Protein AF-A0A9P5WIH6-F1 (afdb_monomer_lite)

Secondary structure (DSSP, 8-state):
---------------STTTGGGGGGG-TT-SEEEEEEEGGGGG-B-SS-SSSBHHHHHHHHHHHHHT-GGGTT-EEEEEEE-HHHHHHHTTTS-GGGT-TT--S-TT-HHHHHHHHHHHHHHT---TT--EEEEEE-TT-TTHHHHHHHHHHHHHHHHHHHHH--

Radius of gyration: 17.18 Å; chains: 1; bounding box: 36×41×50 Å

pLDDT: mean 88.46, std 11.64, range [35.69, 98.38]

Foldseek 3Di:
DDDDPDDDDDDDFDPDPVGVVVCVVPLPPAQADEQEAALLQLPAADPVGRVHRRLVVSLVVLLCQLPDPSCLLYAYEYEHEPLVNVLVCLVPDASCVRVVPQPDDSNDSPSSVVVSVVSSQVSRPDPPHDYHYDYYYPPPPCPVVSVVVVSVVSVVVVVVVVVVD

Sequence (165 aa):
MFFYWLCFRMFDVGGQRSERKKWIHCFEGVTAVLFLVAISGYDQCLVEDKDANQMEEAMMLFDQICNSQWFVETSMILFLNKMDIFRIKIKYSSIKNYFPDYDGPDDSVAEATEFFRKRFTRLNRSEHKEVYVHQTDATDTNLLRNIMSSVNDIILARNIRALAL

Structure (mmCIF, N/CA/C/O backbone):
data_AF-A0A9P5WIH6-F1
#
_entry.id   AF-A0A9P5WIH6-F1
#
loop_
_atom_site.group_PDB
_atom_site.id
_atom_site.type_symbol
_atom_site.label_atom_id
_atom_site.label_alt_id
_atom_site.label_comp_id
_atom_site.label_asym_id
_atom_site.label_entity_id
_atom_site.label_seq_id
_atom_site.pdbx_PDB_ins_code
_atom_site.Cartn_x
_atom_site.Cartn_y
_atom_site.Cartn_z
_atom_site.occupancy
_atom_site.B_iso_or_equiv
_atom_site.auth_seq_id
_atom_site.auth_comp_id
_atom_site.auth_asym_id
_atom_site.auth_atom_id
_atom_site.pdbx_PDB_model_num
ATOM 1 N N . MET A 1 1 ? 6.474 20.634 33.525 1.00 35.81 1 MET A N 1
ATOM 2 C CA . MET A 1 1 ? 6.171 20.437 32.093 1.00 35.81 1 MET A CA 1
ATOM 3 C C . MET A 1 1 ? 5.851 18.962 31.909 1.00 35.81 1 MET A C 1
ATOM 5 O O . MET A 1 1 ? 6.754 18.146 32.025 1.00 35.81 1 MET A O 1
ATOM 9 N N . PHE A 1 2 ? 4.568 18.608 31.808 1.00 35.69 2 PHE A N 1
ATOM 10 C CA . PHE A 1 2 ? 4.127 17.212 31.743 1.00 35.69 2 PHE A CA 1
ATOM 11 C C . PHE A 1 2 ? 4.462 16.635 30.362 1.00 35.69 2 PHE A C 1
ATOM 13 O O . PHE A 1 2 ? 3.781 16.933 29.387 1.00 35.69 2 PHE A O 1
ATOM 20 N N . PHE A 1 3 ? 5.521 15.830 30.269 1.00 44.53 3 PHE A N 1
ATOM 21 C CA . PHE A 1 3 ? 5.692 14.918 29.141 1.00 44.53 3 PHE A CA 1
ATOM 22 C C . PHE A 1 3 ? 4.760 13.727 29.376 1.00 44.53 3 PHE A C 1
ATOM 24 O O . PHE A 1 3 ? 5.000 12.914 30.268 1.00 44.53 3 PHE A O 1
ATOM 31 N N . TYR A 1 4 ? 3.676 13.642 28.608 1.00 54.19 4 TYR A N 1
ATOM 32 C CA . TYR A 1 4 ? 2.911 12.406 28.494 1.00 54.19 4 TYR A CA 1
ATOM 33 C C . TYR A 1 4 ? 3.816 11.370 27.822 1.00 54.19 4 TYR A C 1
ATOM 35 O O . TYR A 1 4 ? 4.142 11.495 26.643 1.00 54.19 4 TYR A O 1
ATOM 43 N N . TRP A 1 5 ? 4.266 10.366 28.572 1.00 60.78 5 TRP A N 1
ATOM 44 C CA . TRP A 1 5 ? 4.946 9.214 27.990 1.00 60.78 5 TRP A CA 1
ATOM 45 C C . TRP A 1 5 ? 3.906 8.387 27.235 1.00 60.78 5 TRP A C 1
ATOM 47 O O . TRP A 1 5 ? 3.098 7.682 27.839 1.00 60.78 5 TRP A O 1
ATOM 57 N N . LEU A 1 6 ? 3.897 8.502 25.909 1.00 68.00 6 LEU A N 1
ATOM 58 C CA . LEU A 1 6 ? 3.119 7.623 25.045 1.00 68.00 6 LEU A CA 1
ATOM 59 C C . LEU A 1 6 ? 3.713 6.209 25.119 1.00 68.00 6 LEU A C 1
ATOM 61 O O . LEU A 1 6 ? 4.840 5.972 24.688 1.00 68.00 6 LEU A O 1
ATOM 65 N N . CYS A 1 7 ? 2.964 5.275 25.704 1.00 75.38 7 CYS A N 1
ATOM 66 C CA . CYS A 1 7 ? 3.342 3.867 25.762 1.00 75.38 7 CYS A CA 1
ATOM 67 C C . CYS A 1 7 ? 2.853 3.154 24.495 1.00 75.38 7 CYS A C 1
ATOM 69 O O . CYS A 1 7 ? 1.649 2.999 24.285 1.00 75.38 7 CYS A O 1
ATOM 71 N N . PHE A 1 8 ? 3.790 2.717 23.654 1.00 78.44 8 PHE A N 1
ATOM 72 C CA . PHE A 1 8 ? 3.489 1.957 22.444 1.00 78.44 8 PHE A CA 1
ATOM 73 C C . PHE A 1 8 ? 3.492 0.458 22.746 1.00 78.44 8 PHE A C 1
ATOM 75 O O . PHE A 1 8 ? 4.480 -0.086 23.237 1.00 78.44 8 PHE A O 1
ATOM 82 N N . ARG A 1 9 ? 2.392 -0.223 22.411 1.00 85.31 9 ARG A N 1
ATOM 83 C CA . ARG A 1 9 ? 2.308 -1.688 22.399 1.00 85.31 9 ARG A CA 1
ATOM 84 C C . ARG A 1 9 ? 2.195 -2.144 20.953 1.00 85.31 9 ARG A C 1
ATOM 86 O O . ARG A 1 9 ? 1.192 -1.860 20.305 1.00 85.31 9 ARG A O 1
ATOM 93 N N . MET A 1 10 ? 3.234 -2.805 20.454 1.00 85.19 10 MET A N 1
ATOM 94 C CA . MET A 1 10 ? 3.300 -3.299 19.082 1.00 85.19 10 MET A CA 1
ATOM 95 C C . MET A 1 10 ? 3.165 -4.820 19.082 1.00 85.19 10 MET A C 1
ATOM 97 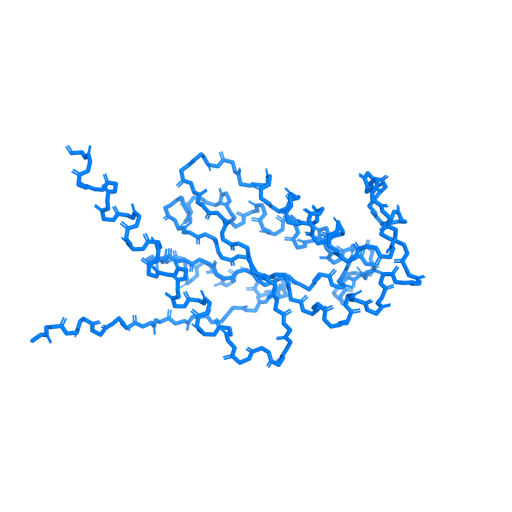O O . MET A 1 10 ? 3.847 -5.498 19.849 1.00 85.19 10 MET A O 1
ATOM 101 N N . PHE A 1 11 ? 2.294 -5.338 18.221 1.00 87.75 11 PHE A N 1
ATOM 102 C CA . PHE A 1 11 ? 2.094 -6.768 18.015 1.00 87.75 11 PHE A CA 1
ATOM 103 C C . PHE A 1 11 ? 2.512 -7.107 16.589 1.00 87.75 11 PHE A C 1
ATOM 105 O O . PHE A 1 11 ? 1.982 -6.526 15.644 1.00 87.75 11 PHE A O 1
ATOM 112 N N . ASP A 1 12 ? 3.470 -8.019 16.449 1.00 87.38 12 ASP A N 1
ATOM 113 C CA . ASP A 1 12 ? 3.842 -8.575 15.151 1.00 87.38 12 ASP A CA 1
ATOM 114 C C . ASP A 1 12 ? 2.984 -9.811 14.869 1.00 87.38 12 ASP A C 1
ATOM 116 O O . ASP A 1 12 ? 2.838 -10.691 15.723 1.00 87.38 12 ASP A O 1
ATOM 120 N N . VAL A 1 13 ? 2.385 -9.856 13.683 1.00 89.75 13 VAL A N 1
ATOM 121 C CA . VAL A 1 13 ? 1.511 -10.945 13.247 1.00 89.75 13 VAL A CA 1
ATOM 122 C C . VAL A 1 13 ? 2.052 -11.536 11.953 1.00 89.75 13 VAL A C 1
ATOM 124 O O . VAL A 1 13 ? 2.417 -10.820 11.023 1.00 89.75 13 VAL A O 1
ATOM 127 N N . GLY A 1 14 ? 2.085 -12.867 11.863 1.00 85.75 14 GLY A N 1
ATOM 128 C CA . GLY A 1 14 ? 2.578 -13.545 10.666 1.00 85.75 14 GLY A CA 1
ATOM 129 C C . GLY A 1 14 ? 1.742 -13.196 9.428 1.00 85.75 14 GLY A C 1
ATOM 130 O O . GLY A 1 14 ? 0.520 -13.332 9.447 1.00 85.75 14 GLY A O 1
ATOM 131 N N . GLY A 1 15 ? 2.399 -12.769 8.344 1.00 84.44 15 GLY A N 1
ATOM 132 C CA . GLY A 1 15 ? 1.751 -12.377 7.080 1.00 84.44 15 GLY A CA 1
ATOM 133 C C . GLY A 1 15 ? 1.332 -13.533 6.158 1.00 84.44 15 GLY A C 1
ATOM 134 O O . GLY A 1 15 ? 0.553 -13.327 5.219 1.00 84.44 15 GLY A O 1
ATOM 135 N N . GLN A 1 16 ? 1.845 -14.740 6.417 1.00 85.94 16 GLN A N 1
ATOM 136 C CA . GLN A 1 16 ? 1.570 -15.952 5.632 1.00 85.94 16 GLN A CA 1
ATOM 137 C C . GLN A 1 16 ? 0.098 -16.350 5.724 1.00 85.94 16 GLN A C 1
ATOM 139 O O . GLN A 1 16 ? -0.534 -16.149 6.765 1.00 85.94 16 GLN A O 1
ATOM 144 N N . ARG A 1 17 ? -0.460 -16.945 4.661 1.00 88.69 17 ARG A N 1
ATOM 145 C CA . ARG A 1 17 ? -1.899 -17.274 4.601 1.00 88.69 17 ARG A CA 1
ATOM 146 C C . ARG A 1 17 ? -2.333 -18.179 5.762 1.00 88.69 17 ARG A C 1
ATOM 148 O O . ARG A 1 17 ? -3.424 -17.989 6.303 1.00 88.69 17 ARG A O 1
ATOM 155 N N . SER A 1 18 ? -1.478 -19.108 6.194 1.00 87.50 18 SER A N 1
ATOM 156 C CA . SER A 1 18 ? -1.726 -19.996 7.342 1.00 87.50 18 SER A CA 1
ATOM 157 C C . SER A 1 18 ? -1.858 -19.265 8.685 1.00 87.50 18 SER A C 1
ATOM 159 O O . SER A 1 18 ? -2.582 -19.725 9.569 1.00 87.50 18 SER A O 1
ATOM 161 N N . GLU A 1 19 ? -1.196 -18.118 8.840 1.00 91.38 19 GLU A N 1
ATOM 162 C CA . GLU A 1 19 ? -1.130 -17.363 10.094 1.00 91.38 19 GLU A CA 1
ATOM 163 C C . GLU A 1 19 ? -2.295 -16.378 10.257 1.00 91.38 19 GLU A C 1
ATOM 165 O O . GLU A 1 19 ? -2.696 -16.071 11.382 1.00 91.38 19 GLU A O 1
ATOM 170 N N . ARG A 1 20 ? -2.917 -15.946 9.151 1.00 90.62 20 ARG A N 1
ATOM 171 C CA . ARG A 1 20 ? -3.970 -14.910 9.150 1.00 90.62 20 ARG A CA 1
ATOM 172 C C . ARG A 1 20 ? -5.199 -15.268 9.984 1.00 90.62 20 ARG A C 1
ATOM 174 O O . ARG A 1 20 ? -5.848 -14.383 10.533 1.00 90.62 20 ARG A O 1
ATOM 181 N N . LYS A 1 21 ? -5.499 -16.561 10.159 1.00 87.12 21 LYS A N 1
ATOM 182 C CA . LYS A 1 21 ? -6.610 -17.022 11.018 1.00 87.12 21 LYS A CA 1
ATOM 183 C C . LYS A 1 21 ? -6.438 -16.622 12.490 1.00 87.12 21 LYS A C 1
ATOM 185 O O . LYS A 1 21 ? -7.425 -16.560 13.213 1.00 87.12 21 LYS A O 1
ATOM 190 N N . LYS A 1 22 ? -5.206 -16.345 12.930 1.00 89.38 22 LYS A N 1
ATOM 191 C CA . LYS A 1 22 ? -4.873 -15.988 14.319 1.00 89.38 22 LYS A CA 1
ATOM 192 C C . LYS A 1 22 ? -4.982 -14.484 14.588 1.00 89.38 22 LYS A C 1
ATOM 194 O O . LYS A 1 22 ? -4.972 -14.071 15.742 1.00 89.38 22 LYS A O 1
ATOM 199 N N . TRP A 1 23 ? -5.099 -13.659 13.548 1.00 91.19 23 TRP A N 1
ATOM 200 C CA . TRP A 1 23 ? -5.048 -12.200 13.670 1.00 91.19 23 TRP A CA 1
ATOM 201 C C . TRP A 1 23 ? -6.175 -11.607 14.514 1.00 91.19 23 TRP A C 1
ATOM 203 O O . TRP A 1 23 ? -5.965 -10.602 15.186 1.00 91.19 23 TRP A O 1
ATOM 213 N N . ILE A 1 24 ? -7.342 -12.258 14.538 1.00 84.44 24 ILE A N 1
ATOM 214 C CA . ILE A 1 24 ? -8.507 -11.811 15.311 1.00 84.44 24 ILE A CA 1
ATOM 215 C C . ILE A 1 24 ? -8.198 -11.621 16.804 1.00 84.44 24 ILE A C 1
ATOM 217 O O . ILE A 1 24 ? -8.806 -10.778 17.455 1.00 84.44 24 ILE A O 1
ATOM 221 N N . HIS A 1 25 ? -7.203 -12.337 17.338 1.00 82.75 25 HIS A N 1
ATOM 222 C CA . HIS A 1 25 ? -6.760 -12.210 18.728 1.00 82.75 25 HIS A CA 1
ATOM 223 C C . HIS A 1 25 ? -6.042 -10.886 19.037 1.00 82.75 25 HIS A C 1
ATOM 225 O O . HIS A 1 25 ? -5.781 -10.595 20.201 1.00 82.75 25 HIS A O 1
ATOM 231 N N . CYS A 1 26 ? -5.722 -10.086 18.016 1.00 85.06 26 CYS A N 1
ATOM 232 C CA . CYS A 1 26 ? -4.987 -8.828 18.141 1.00 85.06 26 CYS A CA 1
ATOM 233 C C . CYS A 1 26 ? -5.803 -7.600 17.699 1.00 85.06 26 CYS A C 1
ATOM 235 O O . CYS A 1 26 ? -5.243 -6.512 17.616 1.00 85.06 26 CYS A O 1
ATOM 237 N N . PHE A 1 27 ? -7.090 -7.752 17.364 1.00 86.38 27 PHE A N 1
ATOM 238 C CA . PHE A 1 27 ? -7.882 -6.697 16.708 1.00 86.38 27 PHE A CA 1
ATOM 239 C C . PHE A 1 27 ? -8.580 -5.724 17.670 1.00 86.38 27 PHE A C 1
ATOM 241 O O . PHE A 1 27 ? -9.045 -4.670 17.240 1.00 86.38 27 PHE A O 1
ATOM 248 N N . GLU A 1 28 ? -8.645 -6.029 18.965 1.00 83.62 28 GLU A N 1
ATOM 249 C CA . GLU A 1 28 ? -9.314 -5.168 19.943 1.00 83.62 28 GLU A CA 1
ATOM 250 C C . GLU A 1 28 ? -8.431 -3.984 20.376 1.00 83.62 28 GLU A C 1
ATOM 252 O O . GLU A 1 28 ? -7.266 -4.148 20.739 1.00 83.62 28 GLU A O 1
ATOM 257 N N . GLY A 1 29 ? -8.998 -2.771 20.360 1.00 83.19 29 GLY A N 1
ATOM 258 C CA . GLY A 1 29 ? -8.332 -1.564 20.865 1.00 83.19 29 GLY A CA 1
ATOM 259 C C . GLY A 1 29 ? -7.144 -1.079 20.024 1.00 83.19 29 GLY A C 1
ATOM 260 O O . GLY A 1 29 ? -6.254 -0.409 20.551 1.00 83.19 29 GLY A O 1
ATOM 261 N N . VAL A 1 30 ? -7.102 -1.413 18.730 1.00 89.88 30 VAL A N 1
ATOM 262 C CA . VAL A 1 30 ? -6.000 -1.035 17.833 1.00 89.88 30 VAL A CA 1
ATOM 263 C C . VAL A 1 30 ? -6.122 0.426 17.391 1.00 89.88 30 VAL A C 1
ATOM 265 O O . VAL A 1 30 ? -7.047 0.804 16.669 1.00 89.88 30 VAL A O 1
ATOM 268 N N . THR A 1 31 ? -5.143 1.250 17.778 1.00 88.69 31 THR A N 1
ATOM 269 C CA . THR A 1 31 ? -5.047 2.662 17.360 1.00 88.69 31 THR A CA 1
ATOM 270 C C . THR A 1 31 ? -4.696 2.803 15.880 1.00 88.69 31 THR A C 1
ATOM 272 O O . THR A 1 31 ? -5.302 3.606 15.170 1.00 88.69 31 THR A O 1
ATOM 275 N N . ALA A 1 32 ? -3.717 2.027 15.414 1.00 90.56 32 ALA A N 1
ATOM 276 C CA . ALA A 1 32 ? -3.257 2.048 14.034 1.00 90.56 32 ALA A CA 1
ATOM 277 C C . ALA A 1 32 ? -2.791 0.658 13.592 1.00 90.56 32 ALA A C 1
ATOM 279 O O . ALA A 1 32 ? -2.175 -0.067 14.374 1.00 90.56 32 ALA A O 1
ATOM 280 N N . VAL A 1 33 ? -3.049 0.317 12.332 1.00 93.31 33 VAL A N 1
ATOM 281 C CA . VAL A 1 33 ? -2.471 -0.856 11.670 1.00 93.31 33 VAL A CA 1
ATOM 282 C C . VAL A 1 33 ? -1.262 -0.412 10.860 1.00 93.31 33 VAL A C 1
ATOM 284 O O . VAL A 1 33 ? -1.361 0.500 10.040 1.00 93.31 33 VAL A O 1
ATOM 287 N N . LEU A 1 34 ? -0.131 -1.081 11.072 1.00 93.44 34 LEU A N 1
ATOM 288 C CA . LEU A 1 34 ? 1.071 -0.921 10.263 1.00 93.44 34 LEU A CA 1
ATOM 289 C C . LEU A 1 34 ? 1.060 -2.020 9.200 1.00 93.44 34 LEU A C 1
ATOM 291 O O . LEU A 1 34 ? 1.290 -3.187 9.505 1.00 93.44 34 LEU A O 1
ATOM 295 N N . PHE A 1 35 ? 0.765 -1.654 7.957 1.00 95.44 35 PHE A N 1
ATOM 296 C CA . PHE A 1 35 ? 0.717 -2.584 6.837 1.00 95.44 35 PHE A CA 1
ATOM 297 C C . PHE A 1 35 ? 1.984 -2.455 5.997 1.00 95.44 35 PHE A C 1
ATOM 299 O O . PHE A 1 35 ? 2.251 -1.400 5.427 1.00 95.44 35 PHE A O 1
ATOM 306 N N . LEU A 1 36 ? 2.774 -3.524 5.912 1.00 93.81 36 LEU A N 1
ATOM 307 C CA . LEU A 1 36 ? 4.024 -3.537 5.159 1.00 93.81 36 LEU A CA 1
ATOM 308 C C . LEU A 1 36 ? 3.822 -4.282 3.840 1.00 93.81 36 LEU A C 1
ATOM 310 O O . LEU A 1 36 ? 3.451 -5.453 3.835 1.00 93.81 36 LEU A O 1
ATOM 314 N N . VAL A 1 37 ? 4.142 -3.628 2.726 1.00 96.44 37 VAL A N 1
ATOM 315 C CA . VAL A 1 37 ? 4.175 -4.248 1.399 1.00 96.44 37 VAL A CA 1
ATOM 316 C C . VAL A 1 37 ? 5.567 -4.113 0.800 1.00 96.44 37 VAL A C 1
ATOM 318 O O . VAL A 1 37 ? 6.180 -3.053 0.846 1.00 96.44 37 VAL A O 1
ATOM 321 N N . ALA A 1 38 ? 6.087 -5.193 0.221 1.00 95.94 38 ALA A N 1
ATOM 322 C CA . ALA A 1 38 ? 7.293 -5.122 -0.592 1.00 95.94 38 ALA A CA 1
ATOM 323 C C . ALA A 1 38 ? 6.934 -4.515 -1.953 1.00 95.94 38 ALA A C 1
ATOM 325 O O . ALA A 1 38 ? 6.373 -5.211 -2.796 1.00 95.94 38 ALA A O 1
ATOM 326 N N . ILE A 1 39 ? 7.271 -3.246 -2.196 1.00 97.56 39 ILE A N 1
ATOM 327 C CA . ILE A 1 39 ? 6.972 -2.596 -3.483 1.00 97.56 39 ILE A CA 1
ATOM 328 C C . ILE A 1 39 ? 7.696 -3.276 -4.650 1.00 97.56 39 ILE A C 1
ATOM 330 O O . ILE A 1 39 ? 7.172 -3.365 -5.753 1.00 97.56 39 ILE A O 1
ATOM 334 N N . SER A 1 40 ? 8.855 -3.875 -4.380 1.00 97.19 40 SER A N 1
ATOM 335 C CA . SER A 1 40 ? 9.583 -4.727 -5.322 1.00 97.19 40 SER A CA 1
ATOM 336 C C . SER A 1 40 ? 8.887 -6.052 -5.656 1.00 97.19 40 SER A C 1
ATOM 338 O O . SER A 1 40 ? 9.396 -6.777 -6.502 1.00 97.19 40 SER A O 1
ATOM 340 N N . GLY A 1 41 ? 7.757 -6.383 -5.030 1.00 97.31 41 GLY A N 1
ATOM 341 C CA . GLY A 1 41 ? 6.992 -7.608 -5.274 1.00 97.31 41 GLY A CA 1
ATOM 342 C C . GLY A 1 41 ? 6.084 -7.576 -6.505 1.00 97.31 41 GLY A C 1
ATOM 343 O O . GLY A 1 41 ? 5.390 -8.556 -6.756 1.00 97.31 41 GLY A O 1
ATOM 344 N N . TYR A 1 42 ? 6.056 -6.476 -7.266 1.00 97.75 42 TYR A N 1
ATOM 345 C CA . TYR A 1 42 ? 5.145 -6.311 -8.408 1.00 97.75 42 TYR A CA 1
ATOM 346 C C . TYR A 1 42 ? 5.320 -7.372 -9.506 1.00 97.75 42 TYR A C 1
ATOM 348 O O . TYR A 1 42 ? 4.352 -7.698 -10.182 1.00 97.75 42 TYR A O 1
ATOM 356 N N . ASP A 1 43 ? 6.519 -7.935 -9.659 1.00 97.25 43 ASP A N 1
ATOM 357 C CA . ASP A 1 43 ? 6.847 -8.966 -10.651 1.00 97.25 43 ASP A CA 1
ATOM 358 C C . ASP A 1 43 ? 7.046 -10.363 -10.041 1.00 97.25 43 ASP A C 1
ATOM 360 O O . ASP A 1 43 ? 7.550 -11.274 -10.699 1.00 97.25 43 ASP A O 1
ATOM 364 N N . GLN A 1 44 ? 6.691 -10.546 -8.765 1.00 97.38 44 GLN A N 1
ATOM 365 C CA . GLN A 1 44 ? 6.950 -11.782 -8.027 1.00 97.38 44 GLN A CA 1
ATOM 366 C C . GLN A 1 44 ? 5.665 -12.546 -7.744 1.00 97.38 44 GLN A C 1
ATOM 368 O O . GLN A 1 44 ? 4.614 -11.960 -7.502 1.00 97.38 44 GLN A O 1
ATOM 373 N N . CYS A 1 45 ? 5.776 -13.872 -7.711 1.00 96.56 45 CYS A N 1
ATOM 374 C CA . CYS A 1 45 ? 4.722 -14.736 -7.192 1.00 96.56 45 CYS A CA 1
ATOM 375 C C . CYS A 1 45 ? 4.924 -14.991 -5.692 1.00 96.56 45 CYS A C 1
ATOM 377 O O . CYS A 1 45 ? 6.036 -14.839 -5.169 1.00 96.56 45 CYS A O 1
ATOM 379 N N . LEU A 1 46 ? 3.872 -15.408 -4.991 1.00 93.06 46 LEU A N 1
ATOM 380 C CA . LEU A 1 46 ? 3.981 -15.791 -3.586 1.00 93.06 46 LEU A CA 1
ATOM 381 C C . LEU A 1 46 ? 4.883 -17.027 -3.412 1.00 93.06 46 LEU A C 1
ATOM 383 O O . LEU A 1 46 ? 5.097 -17.846 -4.310 1.00 93.06 46 LEU A O 1
ATOM 387 N N . VAL A 1 47 ? 5.443 -17.177 -2.209 1.00 90.62 47 VAL A N 1
ATOM 388 C CA . VAL A 1 47 ? 6.181 -18.400 -1.849 1.00 90.62 47 VAL A CA 1
ATOM 389 C C . VAL A 1 47 ? 5.214 -19.577 -1.716 1.00 90.62 47 VAL A C 1
ATOM 391 O O . VAL A 1 47 ? 5.518 -20.664 -2.195 1.00 90.62 47 VAL A O 1
ATOM 394 N N . GLU A 1 48 ? 4.057 -19.326 -1.102 1.00 89.81 48 GLU A N 1
ATOM 395 C CA . GLU A 1 48 ? 2.999 -20.306 -0.824 1.00 89.81 48 GLU A CA 1
ATOM 396 C C . GLU A 1 48 ? 2.161 -20.662 -2.068 1.00 89.81 48 GLU A C 1
ATOM 398 O O . GLU A 1 48 ? 1.486 -21.686 -2.067 1.00 89.81 48 GLU A O 1
ATOM 403 N N . ASP A 1 49 ? 2.186 -19.823 -3.110 1.00 92.19 49 ASP A N 1
ATOM 404 C CA . ASP A 1 49 ? 1.332 -19.933 -4.297 1.00 92.19 49 ASP A CA 1
ATOM 405 C C . ASP A 1 49 ? 2.041 -19.315 -5.516 1.00 92.19 49 ASP A C 1
ATOM 407 O O . ASP A 1 49 ? 2.247 -18.101 -5.586 1.00 92.19 49 ASP A O 1
ATOM 411 N N . LYS A 1 50 ? 2.473 -20.165 -6.454 1.00 92.94 50 LYS A N 1
ATOM 412 C CA . LYS A 1 50 ? 3.299 -19.756 -7.602 1.00 92.94 50 LYS A CA 1
ATOM 413 C C . LYS A 1 50 ? 2.510 -19.112 -8.734 1.00 92.94 50 LYS A C 1
ATOM 415 O O . LYS A 1 50 ? 3.143 -18.532 -9.608 1.00 92.94 50 LYS A O 1
ATOM 420 N N . ASP A 1 51 ? 1.185 -19.160 -8.678 1.00 93.56 51 ASP A N 1
ATOM 421 C CA . ASP A 1 51 ? 0.318 -18.551 -9.685 1.00 93.56 51 ASP A CA 1
ATOM 422 C C . ASP A 1 51 ? -0.215 -17.180 -9.225 1.00 93.56 51 ASP A C 1
ATOM 424 O O . ASP A 1 51 ? -0.710 -16.392 -10.030 1.00 93.56 51 ASP A O 1
ATOM 428 N N . ALA A 1 52 ? -0.083 -16.855 -7.934 1.00 94.50 52 ALA A N 1
ATOM 429 C CA . ALA A 1 52 ? -0.545 -15.595 -7.358 1.00 94.50 52 ALA A CA 1
ATOM 430 C C . ALA A 1 52 ? 0.554 -14.520 -7.334 1.00 94.50 52 ALA A C 1
ATOM 432 O O . ALA A 1 52 ? 1.595 -14.696 -6.696 1.00 94.50 52 ALA A O 1
ATOM 433 N N . ASN A 1 53 ? 0.290 -13.361 -7.950 1.00 97.56 53 ASN A N 1
ATOM 434 C CA . ASN A 1 53 ? 1.164 -12.187 -7.876 1.00 97.56 53 ASN A CA 1
ATOM 435 C C . ASN A 1 53 ? 1.193 -11.596 -6.452 1.00 97.56 53 ASN A C 1
ATOM 437 O O . ASN A 1 53 ? 0.157 -11.386 -5.819 1.00 97.56 53 ASN A O 1
ATOM 441 N N . GLN A 1 54 ? 2.391 -11.295 -5.949 1.00 97.56 54 GLN A N 1
ATOM 442 C CA . GLN A 1 54 ? 2.610 -10.840 -4.579 1.00 97.56 54 GLN A CA 1
ATOM 443 C C . GLN A 1 54 ? 2.016 -9.453 -4.301 1.00 97.56 54 GLN A C 1
ATOM 445 O O . GLN A 1 54 ? 1.504 -9.224 -3.205 1.00 97.56 54 GLN A O 1
ATOM 450 N N . MET A 1 55 ? 2.092 -8.524 -5.255 1.00 97.88 55 MET A N 1
ATOM 451 C CA . MET A 1 55 ? 1.553 -7.174 -5.086 1.00 97.88 55 MET A CA 1
ATOM 452 C C . MET A 1 55 ? 0.022 -7.170 -5.151 1.00 97.88 55 MET A C 1
ATOM 454 O O . MET A 1 55 ? -0.612 -6.518 -4.324 1.00 97.88 55 MET A O 1
ATOM 458 N N . GLU A 1 56 ? -0.576 -7.937 -6.067 1.00 97.56 56 GLU A N 1
ATOM 459 C CA . GLU A 1 56 ? -2.034 -8.139 -6.112 1.00 97.56 56 GLU A CA 1
ATOM 460 C C . GLU A 1 56 ? -2.552 -8.783 -4.814 1.00 97.56 56 GLU A C 1
ATOM 462 O O . GLU A 1 56 ? -3.509 -8.291 -4.219 1.00 97.56 56 GLU A O 1
ATOM 467 N N . GLU A 1 57 ? -1.873 -9.810 -4.287 1.00 96.88 57 GLU A N 1
ATOM 468 C CA . GLU A 1 57 ? -2.213 -10.390 -2.978 1.00 96.88 57 GLU A CA 1
ATOM 469 C C . GLU A 1 57 ? -2.136 -9.354 -1.849 1.00 96.88 57 GLU A C 1
ATOM 471 O O . GLU A 1 57 ? -3.015 -9.309 -0.985 1.00 96.88 57 GLU A O 1
ATOM 476 N N . ALA A 1 58 ? -1.103 -8.508 -1.845 1.00 97.94 58 ALA A N 1
ATOM 477 C CA . ALA A 1 58 ? -0.967 -7.454 -0.848 1.00 97.94 58 ALA A CA 1
ATOM 478 C C . ALA A 1 58 ? -2.105 -6.425 -0.945 1.00 97.94 58 ALA A C 1
ATOM 480 O O . ALA A 1 58 ? -2.618 -6.000 0.088 1.00 97.94 58 ALA A O 1
ATOM 481 N N . MET A 1 59 ? -2.532 -6.057 -2.157 1.00 98.38 59 MET A N 1
ATOM 482 C CA . MET A 1 59 ? -3.679 -5.171 -2.378 1.00 98.38 59 MET A CA 1
ATOM 483 C C . MET A 1 59 ? -4.989 -5.813 -1.911 1.00 98.38 59 MET A C 1
ATOM 485 O O . MET A 1 59 ? -5.736 -5.181 -1.167 1.00 98.38 59 MET A O 1
ATOM 489 N N . MET A 1 60 ? -5.239 -7.081 -2.250 1.00 97.50 60 MET A N 1
ATOM 490 C CA . MET A 1 60 ? -6.417 -7.816 -1.769 1.00 97.50 60 MET A CA 1
ATOM 491 C C . MET A 1 60 ? -6.462 -7.885 -0.238 1.00 97.50 60 MET A C 1
ATOM 493 O O . MET A 1 60 ? -7.503 -7.651 0.375 1.00 97.50 60 MET A O 1
ATOM 497 N N . LEU A 1 61 ? -5.327 -8.174 0.398 1.00 96.88 61 LEU A N 1
ATOM 498 C CA . LEU A 1 61 ? -5.233 -8.237 1.852 1.00 96.88 61 LEU A CA 1
ATOM 499 C C . LEU A 1 61 ? -5.419 -6.859 2.499 1.00 96.88 61 LEU A C 1
ATOM 501 O O . LEU A 1 61 ? -6.103 -6.744 3.516 1.00 96.88 61 LEU A O 1
ATOM 505 N N . PHE A 1 62 ? -4.842 -5.812 1.908 1.00 97.94 62 PHE A N 1
ATOM 506 C CA . PHE A 1 62 ? -5.033 -4.449 2.386 1.00 97.94 62 PHE A CA 1
ATOM 507 C C . PHE A 1 62 ? -6.500 -4.026 2.296 1.00 97.94 62 PHE A C 1
ATOM 509 O O . PHE A 1 62 ? -7.007 -3.486 3.270 1.00 97.94 62 PHE A O 1
ATOM 516 N N . ASP A 1 63 ? -7.205 -4.313 1.197 1.00 97.88 63 ASP A N 1
ATOM 517 C CA . ASP A 1 63 ? -8.644 -4.032 1.061 1.00 97.88 63 ASP A CA 1
ATOM 518 C C . ASP A 1 63 ? -9.464 -4.707 2.175 1.00 97.88 63 ASP A C 1
ATOM 520 O O . ASP A 1 63 ? -10.309 -4.065 2.801 1.00 97.88 63 ASP A O 1
ATOM 524 N N . GLN A 1 64 ? -9.160 -5.970 2.492 1.00 96.00 64 GLN A N 1
ATOM 525 C CA . GLN A 1 64 ? -9.831 -6.716 3.564 1.00 96.00 64 GLN A CA 1
ATOM 526 C C . GLN A 1 64 ? -9.593 -6.105 4.951 1.00 96.00 64 GLN A C 1
ATOM 528 O O . GLN A 1 64 ? -10.529 -5.974 5.739 1.00 96.00 64 GLN A O 1
ATOM 533 N N . ILE A 1 65 ? -8.352 -5.726 5.268 1.00 95.25 65 ILE A N 1
ATOM 534 C CA . ILE A 1 65 ? -8.002 -5.119 6.560 1.00 95.25 65 ILE A CA 1
ATOM 535 C C . ILE A 1 65 ? -8.558 -3.698 6.646 1.00 95.25 65 ILE A C 1
ATOM 537 O O . ILE A 1 65 ? -9.233 -3.345 7.612 1.00 95.25 65 ILE A O 1
ATOM 541 N N . CYS A 1 66 ? -8.295 -2.884 5.624 1.00 96.19 66 CYS A N 1
ATOM 542 C CA . CYS A 1 66 ? -8.669 -1.480 5.574 1.00 96.19 66 CYS A CA 1
ATOM 543 C C . CYS A 1 66 ? -10.178 -1.303 5.746 1.00 96.19 66 CYS A C 1
ATOM 545 O O . CYS A 1 66 ? -10.607 -0.381 6.432 1.00 96.19 66 CYS A O 1
ATOM 547 N N . ASN A 1 67 ? -10.981 -2.219 5.206 1.00 95.75 67 ASN A N 1
ATOM 548 C CA . ASN A 1 67 ? -12.440 -2.141 5.251 1.00 95.75 67 ASN A CA 1
ATOM 549 C C . ASN A 1 67 ? -13.085 -3.088 6.281 1.00 95.75 67 ASN A C 1
ATOM 551 O O . ASN A 1 67 ? -14.303 -3.252 6.291 1.00 95.75 67 ASN A O 1
ATOM 555 N N . SER A 1 68 ? -12.295 -3.701 7.167 1.00 93.62 68 SER A N 1
ATOM 556 C CA . SER A 1 68 ? -12.804 -4.570 8.232 1.00 93.62 68 SER A CA 1
ATOM 557 C C . SER A 1 68 ? -13.612 -3.789 9.272 1.00 93.62 68 SER A C 1
ATOM 559 O O . SER A 1 68 ? -13.201 -2.713 9.716 1.00 93.62 68 SER A O 1
ATOM 561 N N . GLN A 1 69 ? -14.709 -4.386 9.754 1.00 91.69 69 GLN A N 1
ATOM 562 C CA . GLN A 1 69 ? -15.517 -3.842 10.856 1.00 91.69 69 GLN A CA 1
ATOM 563 C C . GLN A 1 69 ? -14.706 -3.625 12.145 1.00 91.69 69 GLN A C 1
ATOM 565 O O . GLN A 1 69 ? -15.019 -2.746 12.940 1.00 91.69 69 GLN A O 1
ATOM 570 N N . TRP A 1 70 ? -13.640 -4.407 12.338 1.00 91.38 70 TRP A N 1
ATOM 571 C CA . TRP A 1 70 ? -12.759 -4.300 13.502 1.00 91.38 70 TRP A CA 1
ATOM 572 C C . TRP A 1 70 ? -11.867 -3.059 13.458 1.00 91.38 70 TRP A C 1
ATOM 574 O O . TRP A 1 70 ? -11.355 -2.632 14.484 1.00 91.38 70 TRP A O 1
ATOM 584 N N . PHE A 1 71 ? -11.690 -2.476 12.272 1.00 92.31 71 PHE A N 1
ATOM 585 C CA . PHE A 1 71 ? -10.751 -1.390 12.033 1.00 92.31 71 PHE A CA 1
ATOM 586 C C . PHE A 1 71 ? -11.430 -0.108 11.566 1.00 92.31 71 PHE A C 1
ATOM 588 O O . PHE A 1 71 ? -10.757 0.746 11.000 1.00 92.31 71 PHE A O 1
ATOM 595 N N . VAL A 1 72 ? -12.742 0.053 11.773 1.00 89.44 72 VAL A N 1
ATOM 596 C CA . VAL A 1 72 ? -13.520 1.220 11.305 1.00 89.44 72 VAL A CA 1
ATOM 597 C C . VAL A 1 72 ? -12.889 2.540 11.747 1.00 89.44 72 VAL A C 1
ATOM 599 O O . VAL A 1 72 ? -12.656 3.408 10.909 1.00 89.44 72 VAL A O 1
ATOM 602 N N . GLU A 1 73 ? -12.538 2.656 13.027 1.00 86.69 73 GLU A N 1
ATOM 603 C CA . GLU A 1 73 ? -11.905 3.855 13.592 1.00 86.69 73 GLU A CA 1
ATOM 604 C C . GLU A 1 73 ? -10.371 3.794 13.587 1.00 86.69 73 GLU A C 1
ATOM 606 O O . GLU A 1 73 ? -9.712 4.749 14.000 1.00 86.69 73 GLU A O 1
ATOM 611 N N . THR A 1 74 ? -9.786 2.680 13.150 1.00 91.06 74 THR A N 1
ATOM 612 C CA . THR A 1 74 ? -8.342 2.444 13.173 1.00 91.06 74 THR A CA 1
ATOM 613 C C . THR A 1 74 ? -7.672 3.082 11.961 1.00 91.06 74 THR A C 1
ATOM 615 O O . THR A 1 74 ? -8.073 2.855 10.816 1.00 91.06 74 THR A O 1
ATOM 618 N N . SER A 1 75 ? -6.616 3.855 12.207 1.00 91.44 75 SER A N 1
ATOM 619 C CA . SER A 1 75 ? -5.824 4.477 11.144 1.00 91.44 75 SER A CA 1
ATOM 620 C C . SER A 1 75 ? -4.934 3.459 10.436 1.00 91.44 75 SER A C 1
ATOM 622 O O . SER A 1 75 ? -4.448 2.509 11.051 1.00 91.44 75 SER A O 1
ATOM 624 N N . MET A 1 76 ? -4.676 3.678 9.149 1.00 94.75 76 MET A N 1
ATOM 625 C CA . MET A 1 76 ? -3.834 2.791 8.346 1.00 94.75 76 MET A CA 1
ATOM 626 C C . MET A 1 76 ? -2.500 3.474 8.063 1.00 94.75 76 MET A C 1
ATOM 628 O O . MET A 1 76 ? -2.468 4.567 7.504 1.00 94.75 76 MET A O 1
ATOM 632 N N . ILE A 1 77 ? -1.396 2.830 8.430 1.00 94.75 77 ILE A N 1
ATOM 633 C CA . ILE A 1 77 ? -0.040 3.268 8.099 1.00 94.75 77 ILE A CA 1
ATOM 634 C C . ILE A 1 77 ? 0.534 2.242 7.124 1.00 94.75 77 ILE A C 1
ATOM 636 O O . ILE A 1 77 ? 0.835 1.113 7.505 1.00 94.75 77 ILE A O 1
ATOM 640 N N . LEU A 1 78 ? 0.653 2.622 5.857 1.00 95.81 78 LEU A N 1
ATOM 641 C CA . LEU A 1 78 ? 1.158 1.783 4.778 1.00 95.81 78 LEU A CA 1
ATOM 642 C C . LEU A 1 78 ? 2.647 2.047 4.550 1.00 95.81 78 LEU A C 1
ATOM 644 O O . LEU A 1 78 ? 3.043 3.167 4.234 1.00 95.81 78 LEU A O 1
ATOM 648 N N . PHE A 1 79 ? 3.457 0.999 4.620 1.00 95.06 79 PHE A N 1
ATOM 649 C CA . PHE A 1 79 ? 4.867 1.028 4.255 1.00 95.06 79 PHE A CA 1
ATOM 650 C C . PHE A 1 79 ? 5.084 0.366 2.899 1.00 95.06 79 PHE A C 1
ATOM 652 O O . PHE A 1 79 ? 4.958 -0.852 2.766 1.00 95.06 79 PHE A O 1
ATOM 659 N N . LEU A 1 80 ? 5.461 1.172 1.907 1.00 96.38 80 LEU A N 1
ATOM 660 C CA . LEU A 1 80 ? 6.026 0.717 0.641 1.00 96.38 80 LEU A CA 1
ATOM 661 C C . LEU A 1 80 ? 7.508 0.400 0.880 1.00 96.38 80 LEU A C 1
ATOM 663 O O . LEU A 1 80 ? 8.370 1.274 0.788 1.00 96.38 80 LEU A O 1
ATOM 667 N N . ASN A 1 81 ? 7.781 -0.842 1.266 1.00 93.88 81 ASN A N 1
ATOM 668 C CA . ASN A 1 81 ? 9.089 -1.311 1.707 1.00 93.88 81 ASN A CA 1
ATOM 669 C C . ASN A 1 81 ? 9.909 -1.931 0.563 1.00 93.88 81 ASN A C 1
ATOM 671 O O . ASN A 1 81 ? 9.355 -2.351 -0.456 1.00 93.88 81 ASN A O 1
ATOM 675 N N . LYS A 1 82 ? 11.220 -2.093 0.778 1.00 94.38 82 LYS A N 1
ATOM 676 C CA . LYS A 1 82 ? 12.189 -2.613 -0.206 1.00 94.38 82 LYS A CA 1
ATOM 677 C C . LYS A 1 82 ? 12.314 -1.703 -1.437 1.00 94.38 82 LYS A C 1
ATOM 679 O O . LYS A 1 82 ? 12.318 -2.190 -2.578 1.00 94.38 82 LYS A O 1
ATOM 684 N N . MET A 1 83 ? 12.338 -0.389 -1.209 1.00 94.38 83 MET A N 1
ATOM 685 C CA . MET A 1 83 ? 12.539 0.620 -2.251 1.00 94.38 83 MET A CA 1
ATOM 686 C C . MET A 1 83 ? 13.920 0.494 -2.906 1.00 94.38 83 MET A C 1
ATOM 688 O O . MET A 1 83 ? 14.048 0.724 -4.105 1.00 94.38 83 MET A O 1
ATOM 692 N N . ASP A 1 84 ? 14.935 0.073 -2.162 1.00 93.75 84 ASP A N 1
ATOM 693 C CA . ASP A 1 84 ? 16.281 -0.271 -2.611 1.00 93.75 84 ASP A CA 1
ATOM 694 C C . ASP A 1 84 ? 16.257 -1.295 -3.756 1.00 93.75 84 ASP A C 1
ATOM 696 O O . ASP A 1 84 ? 16.783 -1.041 -4.844 1.00 93.75 84 ASP A O 1
ATOM 700 N N . ILE A 1 85 ? 15.557 -2.413 -3.555 1.00 95.31 85 ILE A N 1
ATOM 701 C CA . ILE A 1 85 ? 15.394 -3.462 -4.565 1.00 95.31 85 ILE A CA 1
ATOM 702 C C . ILE A 1 85 ? 14.531 -2.945 -5.716 1.00 95.31 85 ILE A C 1
ATOM 704 O O . ILE A 1 85 ? 14.832 -3.195 -6.884 1.00 95.31 85 ILE A O 1
ATOM 708 N N . PHE A 1 86 ? 13.467 -2.205 -5.406 1.00 96.44 86 PHE A N 1
ATOM 709 C CA . PHE A 1 86 ? 12.555 -1.664 -6.409 1.00 96.44 86 PHE A CA 1
ATOM 710 C C . PHE A 1 86 ? 13.266 -0.732 -7.401 1.00 96.44 86 PHE A C 1
ATOM 712 O O . PHE A 1 86 ? 13.145 -0.928 -8.609 1.00 96.44 86 PHE A O 1
ATOM 719 N N . ARG A 1 87 ? 14.093 0.205 -6.914 1.00 95.31 87 ARG A N 1
ATOM 720 C CA . ARG A 1 87 ? 14.874 1.156 -7.734 1.00 95.31 87 ARG A CA 1
ATOM 721 C C . ARG A 1 87 ? 15.784 0.475 -8.752 1.00 95.31 87 ARG A C 1
ATOM 723 O O . ARG A 1 87 ? 16.050 1.033 -9.815 1.00 95.31 87 ARG A O 1
ATOM 730 N N . ILE A 1 88 ? 16.304 -0.698 -8.407 1.00 95.19 88 ILE A N 1
ATOM 731 C CA . ILE A 1 88 ? 17.153 -1.493 -9.294 1.00 95.19 88 ILE A CA 1
ATOM 732 C C . ILE A 1 88 ? 16.282 -2.244 -10.302 1.00 95.19 88 ILE A C 1
ATOM 734 O O . ILE A 1 88 ? 16.581 -2.253 -11.493 1.00 95.19 88 ILE A O 1
ATOM 738 N N . LYS A 1 89 ? 15.197 -2.848 -9.819 1.00 95.94 89 LYS A N 1
ATOM 739 C CA . LYS A 1 89 ? 14.365 -3.788 -10.563 1.00 95.94 89 LYS A CA 1
ATOM 740 C C . LYS A 1 89 ? 13.573 -3.161 -11.709 1.00 95.94 89 LYS A C 1
ATOM 742 O O . LYS A 1 89 ? 13.537 -3.732 -12.794 1.00 95.94 89 LYS A O 1
ATOM 747 N N . ILE A 1 90 ? 12.995 -1.976 -11.502 1.00 95.62 90 ILE A N 1
ATOM 748 C CA . ILE A 1 90 ? 12.176 -1.309 -12.533 1.00 95.62 90 ILE A CA 1
ATOM 749 C C . ILE A 1 90 ? 12.952 -1.004 -13.826 1.00 95.62 90 ILE A C 1
ATOM 751 O O . ILE A 1 90 ? 12.369 -0.878 -14.892 1.00 95.62 90 ILE A O 1
ATOM 755 N N . LYS A 1 91 ? 14.290 -0.959 -13.763 1.00 94.88 91 LYS A N 1
ATOM 756 C CA . LYS A 1 91 ? 15.146 -0.699 -14.929 1.00 94.88 91 LYS A CA 1
ATOM 757 C C . LYS A 1 91 ? 15.177 -1.849 -15.939 1.00 94.88 91 LYS A C 1
ATOM 759 O O . LYS A 1 91 ? 15.640 -1.645 -17.056 1.00 94.88 91 LYS A O 1
ATOM 764 N N . TYR A 1 92 ? 14.775 -3.058 -15.542 1.00 95.50 92 TYR A N 1
ATOM 765 C CA . TYR A 1 92 ? 14.825 -4.248 -16.402 1.00 95.50 92 TYR A CA 1
ATOM 766 C C . TYR A 1 92 ? 13.563 -5.119 -16.350 1.00 95.50 92 TYR A C 1
ATOM 768 O O . TYR A 1 92 ? 13.413 -6.004 -17.187 1.00 95.50 92 TYR A O 1
ATOM 776 N N . SER A 1 93 ? 12.664 -4.894 -15.392 1.00 96.50 93 SER A N 1
ATOM 777 C CA . SER A 1 93 ? 11.368 -5.567 -15.289 1.00 96.50 93 SER A CA 1
ATOM 778 C C . SER A 1 93 ? 10.281 -4.499 -15.400 1.00 96.50 93 SER A C 1
ATOM 780 O O . SER A 1 93 ? 10.099 -3.692 -14.494 1.00 96.50 93 SER A O 1
ATOM 782 N N . SER A 1 94 ? 9.607 -4.417 -16.550 1.00 96.19 94 SER A N 1
ATOM 783 C CA . SER A 1 94 ? 8.561 -3.406 -16.751 1.00 96.19 94 SER A CA 1
ATOM 784 C C . SER A 1 94 ? 7.348 -3.722 -15.880 1.00 96.19 94 SER A C 1
ATOM 786 O O . SER A 1 94 ? 6.830 -4.842 -15.889 1.00 96.19 94 SER A O 1
ATOM 788 N N . ILE A 1 95 ? 6.847 -2.708 -15.174 1.00 97.50 95 ILE A N 1
ATOM 789 C CA . ILE A 1 95 ? 5.615 -2.806 -14.381 1.00 97.50 95 ILE A CA 1
ATOM 790 C C . ILE A 1 95 ? 4.418 -3.121 -15.282 1.00 97.50 95 ILE A C 1
ATOM 792 O O . ILE A 1 95 ? 3.538 -3.869 -14.864 1.00 97.50 95 ILE A O 1
ATOM 796 N N . LYS A 1 96 ? 4.415 -2.642 -16.534 1.00 96.94 96 LYS A N 1
ATOM 797 C CA . LYS A 1 96 ? 3.311 -2.822 -17.496 1.00 96.94 96 LYS A CA 1
ATOM 798 C C . LYS A 1 96 ? 3.033 -4.284 -17.830 1.00 96.94 96 LYS A C 1
ATOM 800 O O . LYS A 1 96 ? 1.903 -4.633 -18.153 1.00 96.94 96 LYS A O 1
ATOM 805 N N . ASN A 1 97 ? 4.039 -5.149 -17.699 1.00 96.50 97 ASN A N 1
ATOM 806 C CA . ASN A 1 97 ? 3.886 -6.589 -17.916 1.00 96.50 97 ASN A CA 1
ATOM 807 C C . ASN A 1 97 ? 2.993 -7.259 -16.859 1.00 96.50 97 ASN A C 1
ATOM 809 O O . ASN A 1 97 ? 2.416 -8.309 -17.124 1.00 96.50 97 ASN A O 1
ATOM 813 N N . TYR A 1 98 ? 2.891 -6.660 -15.671 1.00 97.06 98 TYR A N 1
ATOM 814 C CA . TYR A 1 98 ? 2.135 -7.186 -14.530 1.00 97.06 98 TYR A CA 1
ATOM 815 C C . TYR A 1 98 ? 0.925 -6.307 -14.191 1.00 97.06 98 TYR A C 1
ATOM 817 O O . TYR A 1 98 ? -0.086 -6.801 -13.704 1.00 97.06 98 TYR A O 1
ATOM 825 N N . PHE A 1 99 ? 1.022 -5.013 -14.495 1.00 97.50 99 PHE A N 1
ATOM 826 C CA . PHE A 1 99 ? 0.025 -3.977 -14.253 1.00 97.50 99 PHE A CA 1
ATOM 827 C C . PHE A 1 99 ? -0.188 -3.163 -15.541 1.00 97.50 99 PHE A C 1
ATOM 829 O O . PHE A 1 99 ? 0.410 -2.097 -15.695 1.00 97.50 99 PHE A O 1
ATOM 836 N N . PRO A 1 100 ? -0.996 -3.664 -16.498 1.00 96.69 100 PRO A N 1
ATOM 837 C CA . PRO A 1 100 ? -1.104 -3.073 -17.838 1.00 96.69 100 PRO A CA 1
ATOM 838 C C . PRO A 1 100 ? -1.699 -1.658 -17.892 1.00 96.69 100 PRO A C 1
ATOM 840 O O . PRO A 1 100 ? -1.555 -0.976 -18.898 1.00 96.69 100 PRO A O 1
ATOM 843 N N . ASP A 1 101 ? -2.368 -1.219 -16.828 1.00 96.75 101 ASP A N 1
ATOM 844 C CA . ASP A 1 101 ? -2.900 0.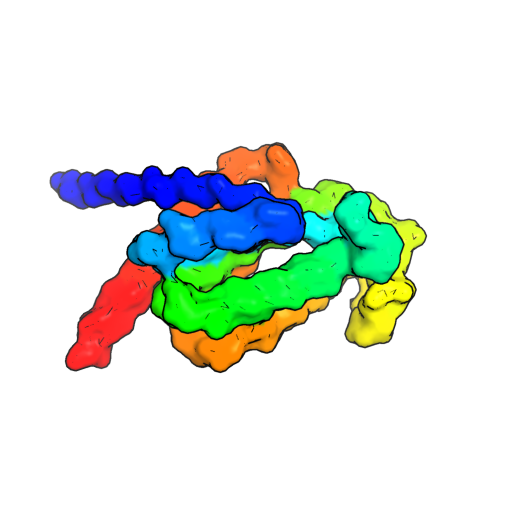136 -16.628 1.00 96.75 101 ASP A CA 1
ATOM 845 C C . ASP A 1 101 ? -1.859 1.123 -16.065 1.00 96.75 101 ASP A C 1
ATOM 847 O O . ASP A 1 101 ? -2.191 2.261 -15.729 1.00 96.75 101 ASP A O 1
ATOM 851 N N . TYR A 1 102 ? -0.603 0.701 -15.900 1.00 97.50 102 TYR A N 1
ATOM 852 C CA . TYR A 1 102 ? 0.486 1.612 -15.582 1.00 97.50 102 TYR A CA 1
ATOM 853 C C . TYR A 1 102 ? 0.921 2.390 -16.832 1.00 97.50 102 TYR A C 1
ATOM 855 O O . TYR A 1 102 ? 1.613 1.872 -17.708 1.00 97.50 102 TYR A O 1
ATOM 863 N N . ASP A 1 103 ? 0.567 3.672 -16.882 1.00 95.06 103 ASP A N 1
ATOM 864 C CA . ASP A 1 103 ? 0.879 4.537 -18.027 1.00 95.06 103 ASP A CA 1
ATOM 865 C C . ASP A 1 103 ? 2.238 5.256 -17.926 1.00 95.06 103 ASP A C 1
ATOM 867 O O . ASP A 1 103 ? 2.698 5.841 -18.907 1.00 95.06 103 ASP A O 1
ATOM 871 N N . GLY A 1 104 ? 2.906 5.197 -16.769 1.00 93.94 104 GLY A N 1
ATOM 872 C CA . GLY A 1 104 ? 4.167 5.909 -16.533 1.00 93.94 104 GLY A CA 1
ATOM 873 C C . GLY A 1 104 ? 5.387 5.305 -17.256 1.00 93.94 104 GLY A C 1
ATOM 874 O O . GLY A 1 104 ? 5.291 4.241 -17.884 1.00 93.94 104 GLY A O 1
ATOM 875 N N . PRO A 1 105 ? 6.553 5.975 -17.198 1.00 94.19 105 PRO A N 1
ATOM 876 C CA . PRO A 1 105 ? 7.820 5.449 -17.704 1.00 94.19 105 PRO A CA 1
ATOM 877 C C . PRO A 1 105 ? 8.338 4.289 -16.848 1.00 94.19 105 PRO A C 1
ATOM 879 O O . PRO A 1 105 ? 8.352 4.382 -15.622 1.00 94.19 105 PRO A O 1
ATOM 882 N N . ASP A 1 106 ? 8.843 3.231 -17.484 1.00 87.94 106 ASP A N 1
ATOM 883 C CA . ASP A 1 106 ? 9.327 2.030 -16.782 1.00 87.94 106 ASP A CA 1
ATOM 884 C C . ASP A 1 106 ? 10.476 2.314 -15.799 1.00 87.94 106 ASP A C 1
ATOM 886 O O . ASP A 1 106 ? 10.600 1.647 -14.778 1.00 87.94 106 ASP A O 1
ATOM 890 N N . ASP A 1 107 ? 11.303 3.325 -16.057 1.00 88.56 107 ASP A N 1
ATOM 891 C CA . ASP A 1 107 ? 12.453 3.691 -15.228 1.00 88.56 107 ASP A CA 1
ATOM 892 C C . ASP A 1 107 ? 12.152 4.790 -14.190 1.00 88.56 107 ASP A C 1
ATOM 894 O O . ASP A 1 107 ? 13.014 5.136 -13.370 1.00 88.56 107 ASP A O 1
ATOM 898 N N . SER A 1 108 ? 10.923 5.317 -14.163 1.00 95.62 108 SER A N 1
ATOM 899 C CA . SER A 1 108 ? 10.526 6.386 -13.247 1.00 95.62 108 SER A CA 1
ATOM 900 C C . SER A 1 108 ? 10.087 5.826 -11.895 1.00 95.62 108 SER A C 1
ATOM 902 O O . SER A 1 108 ? 8.914 5.539 -11.653 1.00 95.62 108 SER A O 1
ATOM 904 N N . VAL A 1 109 ? 11.031 5.742 -10.949 1.00 96.00 109 VAL A N 1
ATOM 905 C CA . VAL A 1 109 ? 10.748 5.322 -9.559 1.00 96.00 109 VAL A CA 1
ATOM 906 C C . VAL A 1 109 ? 9.625 6.157 -8.943 1.00 96.00 109 VAL A C 1
ATOM 908 O O . VAL A 1 109 ? 8.771 5.616 -8.243 1.00 96.00 109 VAL A O 1
ATOM 911 N N . ALA A 1 110 ? 9.625 7.470 -9.183 1.00 96.44 110 ALA A N 1
ATOM 912 C CA . ALA A 1 110 ? 8.641 8.379 -8.607 1.00 96.44 110 ALA A CA 1
ATOM 913 C C . ALA A 1 110 ? 7.226 8.072 -9.114 1.00 96.44 110 ALA A C 1
ATOM 915 O O . ALA A 1 110 ? 6.317 7.905 -8.302 1.00 96.44 110 ALA A O 1
ATOM 916 N N . GLU A 1 111 ? 7.046 7.928 -10.430 1.00 97.38 111 GLU A N 1
ATOM 917 C CA . GLU A 1 111 ? 5.737 7.623 -11.017 1.00 97.38 111 GLU A CA 1
ATOM 918 C C . GLU A 1 111 ? 5.264 6.211 -10.690 1.00 97.38 111 GLU A C 1
ATOM 920 O O . GLU A 1 111 ? 4.089 5.994 -10.405 1.00 97.38 111 GLU A O 1
ATOM 925 N N . ALA A 1 112 ? 6.177 5.247 -10.670 1.00 97.44 112 ALA A N 1
ATOM 926 C CA . ALA A 1 112 ? 5.864 3.884 -10.285 1.00 97.44 112 ALA A CA 1
ATOM 927 C C . ALA A 1 112 ? 5.445 3.781 -8.804 1.00 97.44 112 ALA A C 1
ATOM 929 O O . ALA A 1 112 ? 4.485 3.094 -8.454 1.00 97.44 112 ALA A O 1
ATOM 930 N N . THR A 1 113 ? 6.112 4.522 -7.915 1.00 97.50 113 THR A N 1
ATOM 931 C CA . THR A 1 113 ? 5.739 4.574 -6.492 1.00 97.50 113 THR A CA 1
ATOM 932 C C . THR A 1 113 ? 4.410 5.299 -6.289 1.00 97.50 113 THR A C 1
ATOM 934 O O . THR A 1 113 ? 3.579 4.872 -5.489 1.00 97.50 113 THR A O 1
ATOM 937 N N . GLU A 1 114 ? 4.183 6.384 -7.031 1.00 97.81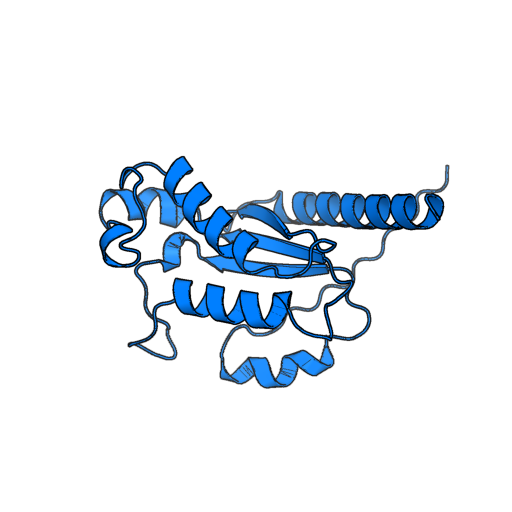 114 GLU A N 1
ATOM 938 C CA . GLU A 1 114 ? 2.913 7.108 -7.087 1.00 97.81 114 GLU A CA 1
ATOM 939 C C . GLU A 1 114 ? 1.758 6.206 -7.536 1.00 97.81 114 GLU A C 1
ATOM 941 O O . GLU A 1 114 ? 0.681 6.246 -6.940 1.00 97.81 114 GLU A O 1
ATOM 946 N N . PHE A 1 115 ? 1.990 5.376 -8.553 1.00 98.25 115 PHE A N 1
ATOM 947 C CA . PHE A 1 115 ? 1.024 4.409 -9.061 1.00 98.25 115 PHE A CA 1
ATOM 948 C C . PHE A 1 115 ? 0.584 3.424 -7.973 1.00 98.25 115 PHE A C 1
ATOM 950 O O . PHE A 1 115 ? -0.610 3.343 -7.668 1.00 98.25 115 PHE A O 1
ATOM 957 N N . PHE A 1 116 ? 1.529 2.743 -7.314 1.00 98.31 116 PHE A N 1
ATOM 958 C CA . PHE A 1 116 ? 1.184 1.817 -6.232 1.00 98.31 116 PHE A CA 1
ATOM 959 C C . PHE A 1 116 ? 0.561 2.539 -5.038 1.00 98.31 116 PHE A C 1
ATOM 961 O O . PHE A 1 116 ? -0.435 2.059 -4.498 1.00 98.31 116 PHE A O 1
ATOM 968 N N . ARG A 1 117 ? 1.061 3.728 -4.668 1.00 98.12 117 ARG A N 1
ATOM 969 C CA . ARG A 1 117 ? 0.447 4.537 -3.607 1.00 98.12 117 ARG A CA 1
ATOM 970 C C . ARG A 1 117 ? -1.030 4.790 -3.900 1.00 98.12 117 ARG A C 1
ATOM 972 O O . ARG A 1 117 ? -1.863 4.523 -3.040 1.00 98.12 117 ARG A O 1
ATOM 979 N N . LYS A 1 118 ? -1.351 5.277 -5.102 1.00 97.62 118 LYS A N 1
ATOM 980 C CA . LYS A 1 118 ? -2.729 5.555 -5.529 1.00 97.62 118 LYS A CA 1
ATOM 981 C C . LYS A 1 118 ? -3.597 4.307 -5.531 1.00 97.62 118 LYS A C 1
ATOM 983 O O . LYS A 1 118 ? -4.760 4.388 -5.149 1.00 97.62 118 LYS A O 1
ATOM 988 N N . ARG A 1 119 ? -3.061 3.165 -5.962 1.00 97.81 119 ARG A N 1
ATOM 989 C CA . ARG A 1 119 ? -3.814 1.910 -5.933 1.00 97.81 119 ARG A CA 1
ATOM 990 C C . ARG A 1 119 ? -4.192 1.514 -4.513 1.00 97.81 119 ARG A C 1
ATOM 992 O O . ARG A 1 119 ? -5.368 1.280 -4.271 1.00 97.81 119 ARG A O 1
ATOM 999 N N . PHE A 1 120 ? -3.252 1.534 -3.570 1.00 98.31 120 PHE A N 1
ATOM 1000 C CA . PHE A 1 120 ? -3.564 1.226 -2.173 1.00 98.31 120 PHE A CA 1
ATOM 1001 C C . PHE A 1 120 ? -4.532 2.231 -1.544 1.00 98.31 120 PHE A C 1
ATOM 1003 O O . PHE A 1 120 ? -5.492 1.827 -0.895 1.00 98.31 120 PHE A O 1
ATOM 1010 N N . THR A 1 121 ? -4.325 3.537 -1.741 1.00 96.62 121 THR A N 1
ATOM 1011 C CA . THR A 1 121 ? -5.199 4.546 -1.123 1.00 96.62 121 THR A CA 1
ATOM 1012 C C . THR A 1 121 ? -6.630 4.487 -1.655 1.00 96.62 121 THR A C 1
ATOM 1014 O O . THR A 1 121 ? -7.558 4.733 -0.890 1.00 96.62 121 THR A O 1
ATOM 1017 N N . ARG A 1 122 ? -6.833 4.092 -2.920 1.00 96.81 122 ARG A N 1
ATOM 1018 C CA . ARG A 1 122 ? -8.165 3.882 -3.516 1.00 96.81 122 ARG A CA 1
ATOM 1019 C C . ARG A 1 122 ? -8.935 2.695 -2.931 1.00 96.81 122 ARG A C 1
ATOM 1021 O O . ARG A 1 122 ? -10.147 2.642 -3.102 1.00 96.81 122 ARG A O 1
ATOM 1028 N N . LEU A 1 123 ? -8.266 1.757 -2.259 1.00 97.69 123 LEU A N 1
ATOM 1029 C CA . LEU A 1 123 ? -8.933 0.618 -1.615 1.00 97.69 123 LEU A CA 1
ATOM 1030 C C . LEU A 1 123 ? -9.641 1.014 -0.314 1.00 97.69 123 LEU A C 1
ATOM 1032 O O . LEU A 1 123 ? -10.520 0.291 0.148 1.00 97.69 123 LEU A O 1
ATOM 1036 N N . ASN A 1 124 ? -9.289 2.154 0.284 1.00 96.81 124 ASN A N 1
ATOM 1037 C CA . ASN A 1 124 ? -10.002 2.666 1.445 1.00 96.81 124 ASN A CA 1
ATOM 1038 C C . ASN A 1 124 ? -11.378 3.208 1.031 1.00 96.81 124 ASN A C 1
ATOM 1040 O O . ASN A 1 124 ? -11.467 4.184 0.290 1.00 96.81 124 ASN A O 1
ATOM 1044 N N . ARG A 1 125 ? -12.448 2.597 1.549 1.00 95.31 125 ARG A N 1
ATOM 1045 C CA . ARG A 1 125 ? -13.837 2.982 1.246 1.00 95.31 125 ARG A CA 1
ATOM 1046 C C . ARG A 1 125 ? -14.425 3.961 2.263 1.00 95.31 125 ARG A C 1
ATOM 1048 O O . ARG A 1 125 ? -15.557 4.399 2.095 1.00 95.31 125 ARG A O 1
ATOM 1055 N N . SER A 1 126 ? -13.691 4.274 3.332 1.00 92.19 126 SER A N 1
ATOM 1056 C CA . SER A 1 126 ? -14.128 5.211 4.367 1.00 92.19 126 SER A CA 1
ATOM 1057 C C . SER A 1 126 ? -13.597 6.613 4.094 1.00 92.19 126 SER A C 1
ATOM 1059 O O . SER A 1 126 ? -12.387 6.823 4.028 1.00 92.19 126 SER A O 1
ATOM 1061 N N . GLU A 1 127 ? -14.502 7.589 4.031 1.00 86.06 127 GLU A N 1
ATOM 1062 C CA . GLU A 1 127 ? -14.163 9.011 3.873 1.00 86.06 127 GLU A CA 1
ATOM 1063 C C . GLU A 1 127 ? -13.459 9.601 5.107 1.00 86.06 127 GLU A C 1
ATOM 1065 O O . GLU A 1 127 ? -12.804 10.635 5.023 1.00 86.06 127 GLU A O 1
ATOM 1070 N N . HIS A 1 128 ? -13.580 8.949 6.267 1.00 84.88 128 HIS A N 1
ATOM 1071 C CA . HIS A 1 128 ? -13.052 9.451 7.541 1.00 84.88 128 HIS A CA 1
ATOM 1072 C C . HIS A 1 128 ? -11.752 8.775 7.981 1.00 84.88 128 HIS A C 1
ATOM 1074 O O . HIS A 1 128 ? -11.139 9.194 8.973 1.00 84.88 128 HIS A O 1
ATOM 1080 N N . LYS A 1 129 ? -11.364 7.703 7.284 1.00 89.25 129 LYS A N 1
ATOM 1081 C CA . LYS A 1 129 ? -10.154 6.937 7.563 1.00 89.25 129 LYS A CA 1
ATOM 1082 C C . LYS A 1 129 ? -9.015 7.463 6.714 1.00 89.25 129 LYS A C 1
ATOM 1084 O O . LYS A 1 129 ? -9.122 7.544 5.497 1.00 89.25 129 LYS A O 1
ATOM 1089 N N . GLU A 1 130 ? -7.909 7.777 7.365 1.00 85.38 130 GLU A N 1
ATOM 1090 C CA . GLU A 1 130 ? -6.706 8.229 6.682 1.00 85.38 130 GLU A CA 1
ATOM 1091 C C . GLU A 1 130 ? -5.743 7.059 6.472 1.00 85.38 130 GLU A C 1
ATOM 1093 O O . GLU A 1 130 ? -5.577 6.194 7.342 1.00 85.38 130 GLU A O 1
ATOM 1098 N N . VAL A 1 131 ? -5.108 7.049 5.298 1.00 93.94 131 VAL A N 1
ATOM 1099 C CA . VAL A 1 131 ? -4.050 6.104 4.934 1.00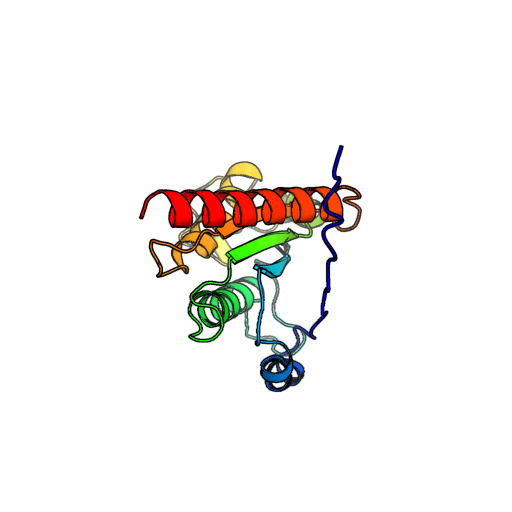 93.94 131 VAL A CA 1
ATOM 1100 C C . VAL A 1 131 ? -2.746 6.884 4.800 1.00 93.94 131 VAL A C 1
ATOM 1102 O O . VAL A 1 131 ? -2.520 7.576 3.808 1.00 93.94 131 VAL A O 1
ATOM 1105 N N . TYR A 1 132 ? -1.884 6.769 5.806 1.00 93.12 132 TYR A N 1
ATOM 1106 C CA . TYR A 1 132 ? -0.568 7.400 5.837 1.00 93.12 132 TYR A CA 1
ATOM 1107 C C . TYR A 1 132 ? 0.423 6.506 5.104 1.00 93.12 132 TYR A C 1
ATOM 1109 O O . TYR A 1 132 ? 0.662 5.380 5.534 1.00 93.12 132 TYR A O 1
ATOM 1117 N N . VAL A 1 133 ? 0.993 6.981 3.997 1.00 94.31 133 VAL A N 1
ATOM 1118 C CA . VAL A 1 133 ? 1.888 6.166 3.165 1.00 94.31 133 VAL A CA 1
ATOM 1119 C C . VAL A 1 133 ? 3.328 6.627 3.305 1.00 94.31 133 VAL A C 1
ATOM 1121 O O . VAL A 1 133 ? 3.643 7.785 3.041 1.00 94.31 133 VAL A O 1
ATOM 1124 N N . HIS A 1 134 ? 4.204 5.689 3.646 1.00 92.69 134 HIS A N 1
ATOM 1125 C CA . HIS A 1 134 ? 5.639 5.894 3.804 1.00 92.69 134 HIS A CA 1
ATOM 1126 C C . HIS A 1 134 ? 6.414 4.969 2.874 1.00 92.69 134 HIS A C 1
ATOM 1128 O O . HIS A 1 134 ? 6.007 3.839 2.615 1.00 92.69 134 HIS A O 1
ATOM 1134 N N . GLN A 1 135 ? 7.550 5.449 2.383 1.00 92.38 135 GLN A N 1
ATOM 1135 C CA . GLN A 1 135 ? 8.512 4.653 1.625 1.00 92.38 135 GLN A CA 1
ATOM 1136 C C . GLN A 1 135 ? 9.644 4.258 2.566 1.00 92.38 135 GLN A C 1
ATOM 1138 O O . GLN A 1 135 ? 10.175 5.127 3.254 1.00 92.38 135 GLN A O 1
ATOM 1143 N N . THR A 1 136 ? 10.007 2.978 2.608 1.00 90.19 136 THR A N 1
ATOM 1144 C CA . THR A 1 136 ? 11.054 2.488 3.515 1.00 90.19 136 THR A CA 1
ATOM 1145 C C . THR A 1 136 ? 11.983 1.499 2.836 1.00 90.19 136 THR A C 1
ATOM 1147 O O . THR A 1 136 ? 11.613 0.810 1.885 1.00 90.19 136 THR A O 1
ATOM 1150 N N . ASP A 1 137 ? 13.174 1.386 3.408 1.00 82.75 137 ASP A N 1
ATOM 1151 C CA . ASP A 1 137 ? 14.149 0.348 3.103 1.00 82.75 137 ASP A CA 1
ATOM 1152 C C . ASP A 1 137 ? 14.489 -0.436 4.369 1.00 82.75 137 ASP A C 1
ATOM 1154 O O . ASP A 1 137 ? 14.289 0.046 5.484 1.00 82.75 137 ASP A O 1
ATOM 1158 N N . ALA A 1 138 ? 15.032 -1.647 4.211 1.00 61.31 138 ALA A N 1
ATOM 1159 C CA . ALA A 1 138 ? 15.370 -2.532 5.332 1.00 61.31 138 ALA A CA 1
ATOM 1160 C C . ALA A 1 138 ? 16.383 -1.924 6.326 1.00 61.31 138 ALA A C 1
ATOM 1162 O O . ALA A 1 138 ? 16.517 -2.410 7.447 1.00 61.31 138 ALA A O 1
ATOM 1163 N N . THR A 1 139 ? 17.084 -0.860 5.928 1.00 65.94 139 THR A N 1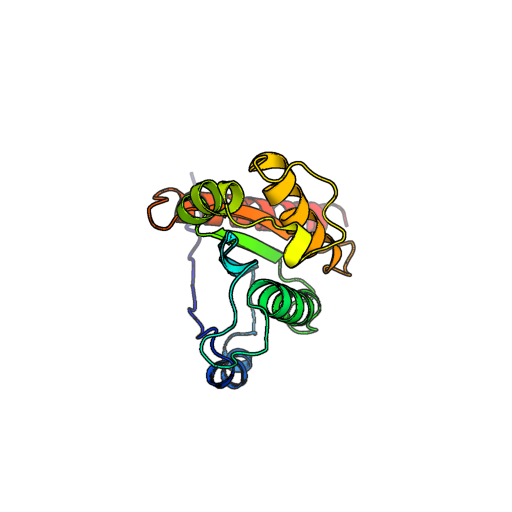
ATOM 1164 C CA . THR A 1 139 ? 18.057 -0.127 6.747 1.00 65.94 139 THR A CA 1
ATOM 1165 C C . THR A 1 139 ? 17.549 1.234 7.219 1.00 65.94 139 THR A C 1
ATOM 1167 O O . THR A 1 139 ? 18.341 2.019 7.742 1.00 65.94 139 THR A O 1
ATOM 1170 N N . ASP A 1 140 ? 16.269 1.563 7.017 1.00 67.69 140 ASP A N 1
ATOM 1171 C CA . ASP A 1 140 ? 15.744 2.869 7.408 1.00 67.69 140 ASP A CA 1
ATOM 1172 C C . ASP A 1 140 ? 15.619 2.977 8.935 1.00 67.69 140 ASP A C 1
ATOM 1174 O O . ASP A 1 140 ? 14.640 2.562 9.560 1.00 67.69 140 ASP A O 1
ATOM 1178 N N . THR A 1 141 ? 16.633 3.586 9.546 1.00 66.31 141 THR A N 1
ATOM 1179 C CA . THR A 1 141 ? 16.685 3.887 10.982 1.00 66.31 141 THR A CA 1
ATOM 1180 C C . THR A 1 141 ? 15.628 4.906 11.413 1.00 66.31 141 THR A C 1
ATOM 1182 O O . THR A 1 141 ? 15.422 5.110 12.611 1.00 66.31 141 THR A O 1
ATOM 1185 N N . ASN A 1 142 ? 14.918 5.526 10.465 1.00 74.50 142 ASN A N 1
ATOM 1186 C CA . ASN A 1 142 ? 13.855 6.485 10.734 1.00 74.50 142 ASN A CA 1
ATOM 1187 C C . ASN A 1 142 ? 12.468 5.839 10.824 1.00 74.50 142 ASN A C 1
ATOM 1189 O O . ASN A 1 142 ? 11.522 6.547 11.161 1.00 74.50 142 ASN A O 1
ATOM 1193 N N . LEU A 1 143 ? 12.328 4.523 10.612 1.00 73.19 143 LEU A N 1
ATOM 1194 C CA . LEU A 1 143 ? 11.037 3.826 10.671 1.00 73.19 143 LEU A CA 1
ATOM 1195 C C . LEU A 1 143 ? 10.264 4.140 11.961 1.00 73.19 143 LEU A C 1
ATOM 1197 O O . LEU A 1 143 ? 9.115 4.575 11.907 1.00 73.19 143 LEU A O 1
ATOM 1201 N N . LEU A 1 144 ? 10.910 3.996 13.125 1.00 71.62 144 LEU A N 1
ATOM 1202 C CA . LEU A 1 144 ? 10.283 4.311 14.414 1.00 71.62 144 LEU A CA 1
ATOM 1203 C C . LEU A 1 144 ? 9.884 5.786 14.518 1.00 71.62 144 LEU A C 1
ATOM 1205 O O . LEU A 1 144 ? 8.837 6.095 15.080 1.00 71.62 144 LEU A O 1
ATOM 1209 N N . ARG A 1 145 ? 10.679 6.701 13.953 1.00 78.50 145 ARG A N 1
ATOM 1210 C CA . ARG A 1 145 ? 10.341 8.130 13.918 1.00 78.50 145 ARG A CA 1
ATOM 1211 C C . ARG A 1 145 ? 9.109 8.380 13.047 1.00 78.50 145 ARG A C 1
ATOM 1213 O O . ARG A 1 145 ? 8.221 9.109 13.477 1.00 78.50 145 ARG A O 1
ATOM 1220 N N . ASN A 1 146 ? 9.027 7.750 11.877 1.00 77.12 146 ASN A N 1
ATOM 1221 C CA . ASN A 1 146 ? 7.895 7.875 10.955 1.00 77.12 146 ASN A CA 1
ATOM 1222 C C . ASN A 1 146 ? 6.607 7.313 11.578 1.00 77.12 146 ASN A C 1
ATOM 1224 O O . ASN A 1 146 ? 5.551 7.943 11.489 1.00 77.12 146 ASN A O 1
ATOM 1228 N N . ILE A 1 147 ? 6.705 6.177 12.280 1.00 77.31 147 ILE A N 1
ATOM 1229 C CA . ILE A 1 147 ? 5.601 5.599 13.061 1.00 77.31 147 ILE A CA 1
ATOM 1230 C C . ILE A 1 147 ? 5.165 6.571 14.161 1.00 77.31 147 ILE A C 1
ATOM 1232 O O . ILE A 1 147 ? 3.982 6.885 14.254 1.00 77.31 147 ILE A O 1
ATOM 1236 N N . MET A 1 148 ? 6.103 7.077 14.972 1.00 77.88 148 MET A N 1
ATOM 1237 C CA . MET A 1 148 ? 5.788 8.004 16.065 1.00 77.88 148 MET A CA 1
ATOM 1238 C C . MET A 1 148 ? 5.145 9.297 15.556 1.00 77.88 148 MET A C 1
ATOM 1240 O O . MET A 1 148 ? 4.168 9.749 16.145 1.00 77.88 148 MET A O 1
ATOM 1244 N N . SER A 1 149 ? 5.647 9.864 14.454 1.00 82.00 149 SER A N 1
ATOM 1245 C CA . SER A 1 149 ? 5.050 11.047 13.823 1.00 82.00 149 SER A CA 1
ATOM 1246 C C . SER A 1 149 ? 3.618 10.763 13.383 1.00 82.00 149 SER A C 1
ATOM 1248 O O . SER A 1 149 ? 2.709 11.477 13.785 1.00 82.00 149 SER A O 1
ATOM 1250 N N . SER A 1 150 ? 3.404 9.661 12.656 1.00 83.06 150 SER A N 1
ATOM 1251 C CA . SER A 1 150 ? 2.073 9.292 12.161 1.00 83.06 150 SER A CA 1
ATOM 1252 C C . SER A 1 150 ? 1.091 9.059 13.311 1.00 83.06 150 SER A C 1
ATOM 1254 O O . SER A 1 150 ? -0.044 9.513 13.256 1.00 83.06 150 SER A O 1
ATOM 1256 N N . VAL A 1 151 ? 1.513 8.385 14.387 1.00 80.56 151 VAL A N 1
ATOM 1257 C CA . VAL A 1 151 ? 0.647 8.144 15.554 1.00 80.56 151 VAL A CA 1
ATOM 1258 C C . VAL A 1 151 ? 0.331 9.440 16.300 1.00 80.56 151 VAL A C 1
ATOM 1260 O O . VAL A 1 151 ? -0.809 9.618 16.727 1.00 80.56 151 VAL A O 1
ATOM 1263 N N . ASN A 1 152 ? 1.290 10.359 16.431 1.00 83.12 152 ASN A N 1
ATOM 1264 C CA . ASN A 1 152 ? 1.022 11.673 17.011 1.00 83.12 152 ASN A CA 1
ATOM 1265 C C . ASN A 1 152 ? -0.004 12.451 16.178 1.00 83.12 152 ASN A C 1
ATOM 1267 O O . ASN A 1 152 ? -0.959 12.976 16.749 1.00 83.12 152 ASN A O 1
ATOM 1271 N N . ASP A 1 153 ? 0.138 12.457 14.851 1.00 82.69 153 ASP A N 1
ATOM 1272 C CA . ASP A 1 153 ? -0.810 13.110 13.942 1.00 82.69 153 ASP A CA 1
ATOM 1273 C C . ASP A 1 153 ? -2.212 12.495 14.065 1.00 82.69 153 ASP A C 1
ATOM 1275 O O . ASP A 1 153 ? -3.196 13.221 14.200 1.00 82.69 153 ASP A O 1
ATOM 1279 N N . ILE A 1 154 ? -2.306 11.163 14.150 1.00 83.50 154 ILE A N 1
ATOM 1280 C CA . ILE A 1 154 ? -3.568 10.440 14.372 1.00 83.50 154 ILE A CA 1
ATOM 1281 C C . ILE A 1 154 ? -4.238 10.868 15.685 1.00 83.50 154 ILE A C 1
ATOM 1283 O O . ILE A 1 154 ? -5.449 11.105 15.718 1.00 83.50 154 ILE A O 1
ATOM 1287 N N . ILE A 1 155 ? -3.475 10.959 16.777 1.00 80.12 155 ILE A N 1
ATOM 1288 C CA . ILE A 1 155 ? -3.998 11.357 18.092 1.00 80.12 155 ILE A CA 1
ATOM 1289 C C . ILE A 1 155 ? -4.466 12.814 18.063 1.00 80.12 155 ILE A C 1
ATOM 1291 O O . ILE A 1 155 ? -5.556 13.119 18.548 1.00 80.12 155 ILE A O 1
ATOM 1295 N N . LEU A 1 156 ? -3.679 13.708 17.464 1.00 79.50 156 LEU A N 1
ATOM 1296 C CA . LEU A 1 156 ? -4.033 15.118 17.312 1.00 79.50 156 LEU A CA 1
ATOM 1297 C C . LEU A 1 156 ? -5.296 15.286 16.459 1.00 79.50 156 LEU A C 1
ATOM 1299 O O . LEU A 1 156 ? -6.228 15.968 16.881 1.00 79.50 156 LEU A O 1
ATOM 1303 N N . ALA A 1 157 ? -5.374 14.611 15.311 1.00 78.88 157 ALA A N 1
ATOM 1304 C CA . ALA A 1 157 ? -6.530 14.652 14.421 1.00 78.88 157 ALA A CA 1
ATOM 1305 C C . ALA A 1 157 ? -7.801 14.097 15.084 1.00 78.88 157 ALA A C 1
ATOM 1307 O O . ALA A 1 157 ? -8.898 14.607 14.846 1.00 78.88 157 ALA A O 1
ATOM 1308 N N . ARG A 1 158 ? -7.679 13.065 15.931 1.00 79.00 158 ARG A N 1
ATOM 1309 C CA . ARG A 1 158 ? -8.793 12.556 16.747 1.00 79.00 158 ARG A CA 1
ATOM 1310 C C . ARG A 1 158 ? -9.246 13.577 17.793 1.00 79.00 158 ARG A C 1
ATOM 1312 O O . ARG A 1 158 ? -10.442 13.832 17.896 1.00 79.00 158 ARG A O 1
ATOM 1319 N N . ASN A 1 159 ? -8.315 14.195 18.519 1.00 76.25 159 ASN A N 1
ATOM 1320 C CA . ASN A 1 159 ? -8.638 15.195 19.541 1.00 76.25 159 ASN A CA 1
ATOM 1321 C C . ASN A 1 159 ? -9.299 16.442 18.938 1.00 76.25 159 ASN A C 1
ATOM 1323 O O . ASN A 1 159 ? -10.275 16.940 19.488 1.00 76.25 159 ASN A O 1
ATOM 1327 N N . ILE A 1 160 ? -8.814 16.921 17.788 1.00 78.00 160 ILE A N 1
ATOM 1328 C CA . ILE A 1 160 ? -9.415 18.062 17.083 1.00 78.00 160 ILE A CA 1
ATOM 1329 C C . ILE A 1 160 ? -10.839 17.725 16.624 1.00 78.00 160 ILE A C 1
ATOM 1331 O O . ILE A 1 160 ? -11.741 18.532 16.830 1.00 78.00 160 ILE A O 1
ATOM 1335 N N . ARG A 1 161 ? -11.070 16.526 16.064 1.00 76.88 161 ARG A N 1
ATOM 1336 C CA . ARG A 1 161 ? -12.421 16.070 15.688 1.00 76.88 161 ARG A CA 1
ATOM 1337 C C . ARG A 1 161 ? -13.373 16.007 16.884 1.00 76.88 161 ARG A C 1
ATOM 1339 O O . ARG A 1 161 ? -14.521 16.405 16.747 1.00 76.88 161 ARG A O 1
ATOM 1346 N N . ALA A 1 162 ? -12.897 15.550 18.041 1.00 74.06 162 ALA A N 1
ATOM 1347 C CA . ALA A 1 162 ? -13.696 15.488 19.264 1.00 74.06 162 ALA A CA 1
ATOM 1348 C C . ALA A 1 162 ? -14.018 16.872 19.861 1.00 74.06 162 ALA A C 1
ATOM 1350 O O . ALA A 1 162 ? -15.026 17.004 20.540 1.00 74.06 162 ALA A O 1
ATOM 1351 N N . LEU A 1 163 ? -13.175 17.884 19.620 1.00 72.38 163 LEU A N 1
ATOM 1352 C CA . LEU A 1 163 ? -13.388 19.269 20.067 1.00 72.38 163 LEU A CA 1
ATOM 1353 C C . LEU A 1 163 ? -14.258 20.101 19.110 1.00 72.38 163 LEU A C 1
ATOM 1355 O O . LEU A 1 163 ? -14.721 21.173 19.487 1.00 72.38 163 LEU A O 1
ATOM 1359 N N . ALA A 1 164 ? -14.419 19.652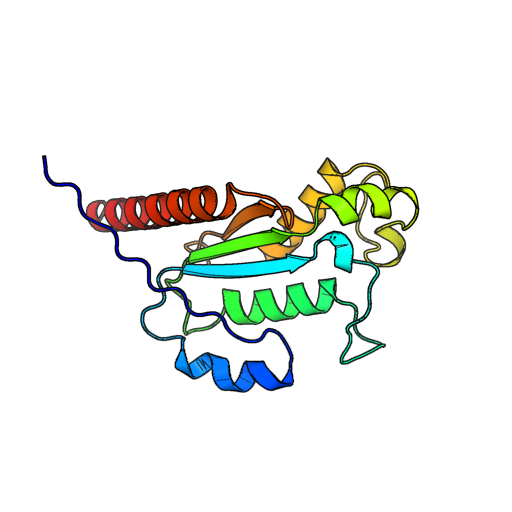 17.862 1.00 65.81 164 ALA A N 1
ATOM 1360 C CA . ALA A 1 164 ? -15.244 20.304 16.843 1.00 65.81 164 ALA A CA 1
ATOM 1361 C C . ALA A 1 164 ? -16.728 19.879 16.890 1.00 65.81 164 ALA A C 1
ATOM 1363 O O . ALA A 1 164 ? -17.518 20.339 16.064 1.00 65.81 164 ALA A O 1
ATOM 1364 N N . LEU A 1 165 ? -17.083 19.006 17.838 1.00 50.50 165 LEU A N 1
ATOM 1365 C CA . LEU A 1 165 ? -18.439 18.582 18.197 1.00 50.50 165 LEU A CA 1
ATOM 1366 C C . LEU A 1 165 ? -18.809 19.166 19.565 1.00 50.50 165 LEU A C 1
ATOM 1368 O O . LEU A 1 165 ? -20.008 19.469 19.750 1.00 50.50 165 LEU A O 1
#